Protein AF-A0A5S9MGV0-F1 (afdb_monomer_lite)

Foldseek 3Di:
DQEAEDAPQFQDQVLCVVVPHPDHNVVSVVVLVVCVVVPRQAYEYEYEPQGQVDDPVRVVVRVVSVVVSVHPYYHYYYDDDDPPDPVNVVVVVPRHPRPPDPDPDDPPPD

Structure (mmCIF, N/CA/C/O backbone):
data_AF-A0A5S9MGV0-F1
#
_entry.id   AF-A0A5S9MGV0-F1
#
loop_
_atom_site.group_PDB
_atom_site.id
_atom_site.type_symbol
_atom_site.label_atom_id
_atom_site.label_alt_id
_atom_site.label_comp_id
_atom_site.label_asym_id
_atom_site.label_entity_id
_atom_site.label_seq_id
_atom_site.pdbx_PDB_ins_code
_atom_site.Cartn_x
_atom_site.Cartn_y
_atom_site.Cartn_z
_atom_site.occupancy
_atom_site.B_iso_or_equiv
_atom_site.auth_seq_id
_atom_site.auth_comp_id
_atom_site.auth_asym_id
_atom_site.auth_atom_id
_atom_site.pdbx_PDB_model_num
ATOM 1 N N . MET A 1 1 ? 1.881 -8.172 21.902 1.00 54.09 1 MET A N 1
ATOM 2 C CA . MET A 1 1 ? 2.132 -7.789 20.493 1.00 54.09 1 MET A CA 1
ATOM 3 C C . MET A 1 1 ? 0.826 -7.184 20.003 1.00 54.09 1 MET A C 1
ATOM 5 O O . MET A 1 1 ? -0.114 -7.944 19.842 1.00 54.09 1 MET A O 1
ATOM 9 N N . ASN A 1 2 ? 0.719 -5.852 19.886 1.00 83.19 2 ASN A N 1
ATOM 10 C CA . ASN A 1 2 ? -0.587 -5.170 19.767 1.00 83.19 2 ASN A CA 1
ATOM 11 C C . ASN A 1 2 ? -0.764 -4.399 18.446 1.00 83.19 2 ASN A C 1
ATOM 13 O O . ASN A 1 2 ? -1.642 -3.555 18.378 1.00 83.19 2 ASN A O 1
ATOM 17 N N . ARG A 1 3 ? 0.069 -4.642 17.422 1.00 90.31 3 ARG A N 1
ATOM 18 C CA . ARG A 1 3 ? -0.009 -3.955 16.121 1.00 90.31 3 ARG A CA 1
ATOM 19 C C . ARG A 1 3 ? -0.139 -4.956 14.980 1.00 90.31 3 ARG A C 1
ATOM 21 O O . ARG A 1 3 ? 0.623 -5.922 14.939 1.00 90.31 3 ARG A O 1
ATOM 28 N N . LEU A 1 4 ? -1.050 -4.689 14.049 1.00 95.06 4 LEU A N 1
ATOM 29 C CA . LEU A 1 4 ? -1.249 -5.468 12.829 1.00 95.06 4 LEU A CA 1
ATOM 30 C C . LEU A 1 4 ? -0.741 -4.675 11.616 1.00 95.06 4 LEU A C 1
ATOM 32 O O . LEU A 1 4 ? -1.186 -3.555 11.394 1.00 95.06 4 LEU A O 1
ATOM 36 N N . SER A 1 5 ? 0.185 -5.243 10.834 1.00 95.56 5 SER A N 1
ATOM 37 C CA . SER A 1 5 ? 0.708 -4.583 9.625 1.00 95.56 5 SER A CA 1
ATOM 38 C C . SER A 1 5 ? 0.132 -5.183 8.355 1.00 95.56 5 SER A C 1
ATOM 40 O O . SER A 1 5 ? 0.132 -6.402 8.181 1.00 95.56 5 SER A O 1
ATOM 42 N N . PHE A 1 6 ? -0.285 -4.316 7.439 1.00 96.69 6 PHE A N 1
ATOM 43 C CA . PHE A 1 6 ? -0.750 -4.666 6.109 1.00 96.69 6 PHE A CA 1
ATOM 44 C C . PHE A 1 6 ? 0.292 -4.250 5.082 1.00 96.69 6 PHE A C 1
ATOM 46 O O . PHE A 1 6 ? 0.501 -3.067 4.810 1.00 96.69 6 PHE A O 1
ATOM 53 N N . GLY A 1 7 ? 0.904 -5.247 4.451 1.00 95.56 7 GLY A N 1
ATOM 54 C CA . GLY A 1 7 ? 1.725 -5.028 3.271 1.00 95.56 7 GLY A CA 1
ATOM 55 C C . GLY A 1 7 ? 0.852 -4.752 2.051 1.00 95.56 7 GLY A C 1
ATOM 56 O O . GLY A 1 7 ? 0.651 -5.669 1.262 1.00 95.56 7 GLY A O 1
ATOM 57 N N . VAL A 1 8 ? 0.390 -3.510 1.886 1.00 96.88 8 VAL A N 1
ATOM 58 C CA . VAL A 1 8 ? -0.479 -3.077 0.776 1.00 96.88 8 VAL A CA 1
ATOM 59 C C . VAL A 1 8 ? 0.302 -2.874 -0.522 1.00 96.88 8 VAL A C 1
ATOM 61 O O . VAL A 1 8 ? -0.154 -3.254 -1.589 1.00 96.88 8 VAL A O 1
ATOM 64 N N . GLN A 1 9 ? 1.486 -2.263 -0.443 1.00 95.81 9 GLN A N 1
ATOM 65 C CA . GLN A 1 9 ? 2.293 -1.767 -1.565 1.00 95.81 9 GLN A CA 1
ATOM 66 C C . GLN A 1 9 ? 1.606 -0.700 -2.436 1.00 95.81 9 GLN A C 1
ATOM 68 O O . GLN A 1 9 ? 2.126 0.405 -2.547 1.00 95.81 9 GLN A O 1
ATOM 73 N N . THR A 1 10 ? 0.468 -0.981 -3.060 1.00 97.06 10 THR A N 1
ATOM 74 C CA . THR A 1 10 ? -0.297 -0.026 -3.875 1.00 97.06 10 THR A CA 1
ATOM 75 C C . THR A 1 10 ? -1.750 -0.479 -3.976 1.00 97.06 10 THR A C 1
ATOM 77 O O . THR A 1 10 ? -2.034 -1.666 -3.878 1.00 97.06 10 THR A O 1
ATOM 80 N N . PHE A 1 11 ? -2.672 0.459 -4.184 1.00 97.94 11 PHE A N 1
ATOM 81 C CA . PHE A 1 11 ? -4.088 0.158 -4.416 1.00 97.94 11 PHE A CA 1
ATOM 82 C C . PHE A 1 11 ? -4.438 0.021 -5.907 1.00 97.94 11 PHE A C 1
ATOM 84 O O . PHE A 1 11 ? -5.610 0.049 -6.271 1.00 97.94 11 PHE A O 1
ATOM 91 N N . GLU A 1 12 ? -3.423 -0.123 -6.758 1.00 97.62 12 GLU A N 1
ATOM 92 C CA . GLU A 1 12 ? -3.552 -0.300 -8.202 1.00 97.62 12 GLU A CA 1
ATOM 93 C C . GLU A 1 12 ? -3.328 -1.777 -8.562 1.00 97.62 12 GLU A C 1
ATOM 95 O O . GLU A 1 12 ? -2.194 -2.267 -8.559 1.00 97.62 12 GLU A O 1
ATOM 100 N N . ASP A 1 13 ? -4.408 -2.497 -8.874 1.00 97.38 13 ASP A N 1
ATOM 101 C CA . ASP A 1 13 ? -4.382 -3.956 -9.074 1.00 97.38 13 ASP A CA 1
ATOM 102 C C . ASP A 1 13 ? -3.451 -4.389 -10.219 1.00 97.38 13 ASP A C 1
ATOM 104 O O . ASP A 1 13 ? -2.735 -5.390 -10.114 1.00 97.38 13 ASP A O 1
ATOM 108 N N . ASP A 1 14 ? -3.375 -3.592 -11.286 1.00 95.50 14 ASP A N 1
ATOM 109 C CA . ASP A 1 14 ? -2.459 -3.845 -12.399 1.00 95.50 14 ASP A CA 1
ATOM 110 C C . ASP A 1 14 ? -0.990 -3.744 -11.977 1.00 95.50 14 ASP A C 1
ATOM 112 O O . ASP A 1 14 ? -0.145 -4.513 -12.448 1.00 95.50 14 ASP A O 1
ATOM 116 N N . LEU A 1 15 ? -0.666 -2.817 -11.070 1.00 93.94 15 LEU A N 1
ATOM 117 C CA . LEU A 1 15 ? 0.684 -2.691 -10.528 1.00 93.94 15 LEU A CA 1
ATOM 118 C C . LEU A 1 15 ? 0.995 -3.852 -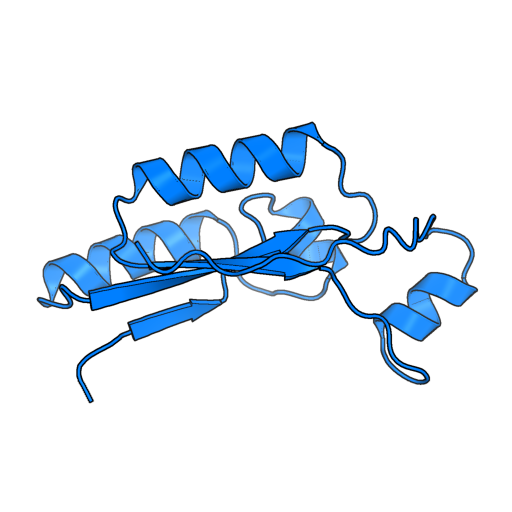9.583 1.00 93.94 15 LEU A C 1
ATOM 120 O O . LEU A 1 15 ? 2.073 -4.432 -9.708 1.00 93.94 15 LEU A O 1
ATOM 124 N N . LEU A 1 16 ? 0.053 -4.243 -8.714 1.00 94.31 16 LEU A N 1
ATOM 125 C CA . LEU A 1 16 ? 0.177 -5.416 -7.836 1.00 94.31 16 LEU A CA 1
ATOM 126 C C . LEU A 1 16 ? 0.498 -6.683 -8.636 1.00 94.31 16 LEU A C 1
ATOM 128 O O . LEU A 1 16 ? 1.457 -7.396 -8.324 1.00 94.31 16 LEU A O 1
ATOM 132 N N . LYS A 1 17 ? -0.232 -6.916 -9.730 1.00 92.06 17 LYS A N 1
ATOM 133 C CA . LYS A 1 17 ? 0.004 -8.049 -10.629 1.00 92.06 17 LYS A CA 1
ATOM 134 C C . LYS A 1 17 ? 1.393 -8.001 -11.268 1.00 92.06 17 LYS A C 1
ATOM 136 O O . LYS A 1 17 ? 2.092 -9.014 -11.291 1.00 92.06 17 LYS A O 1
ATOM 141 N N . LYS A 1 18 ? 1.830 -6.831 -11.750 1.00 87.69 18 LYS A N 1
ATOM 142 C CA . LYS A 1 18 ? 3.165 -6.639 -12.357 1.00 87.69 18 LYS A CA 1
ATOM 143 C C . LYS A 1 18 ? 4.308 -6.904 -11.378 1.00 87.69 18 LYS A C 1
ATOM 145 O O . LYS A 1 18 ? 5.375 -7.342 -11.800 1.00 87.69 18 LYS A O 1
ATOM 150 N N . ILE A 1 19 ? 4.090 -6.664 -10.086 1.00 87.31 19 ILE A N 1
ATOM 151 C CA . ILE A 1 19 ? 5.068 -6.950 -9.030 1.00 87.31 19 ILE A CA 1
ATOM 152 C C . ILE A 1 19 ? 4.905 -8.347 -8.404 1.00 87.31 19 ILE A C 1
ATOM 154 O O . ILE A 1 19 ? 5.559 -8.650 -7.408 1.00 87.31 19 ILE A O 1
ATOM 158 N N . GLY A 1 20 ? 4.056 -9.205 -8.983 1.00 89.44 20 GLY A N 1
ATOM 159 C CA . GLY A 1 20 ? 3.885 -10.600 -8.572 1.00 89.44 20 GLY A CA 1
ATOM 160 C C . GLY A 1 20 ? 3.044 -10.801 -7.309 1.00 89.44 20 GLY A C 1
ATOM 161 O O . GLY A 1 20 ? 3.135 -11.855 -6.679 1.00 89.44 20 GLY A O 1
ATOM 162 N N . ARG A 1 21 ? 2.240 -9.811 -6.903 1.00 92.56 21 ARG A N 1
ATOM 163 C CA . ARG A 1 21 ? 1.279 -9.974 -5.805 1.00 92.56 21 ARG A CA 1
ATOM 164 C C . ARG A 1 21 ? 0.016 -10.674 -6.301 1.00 92.56 21 ARG A C 1
ATOM 166 O O . ARG A 1 21 ? -0.439 -10.451 -7.418 1.00 92.56 21 ARG A O 1
ATOM 173 N N . VAL A 1 22 ? -0.533 -11.529 -5.439 1.00 93.88 22 VAL A N 1
ATOM 174 C CA . VAL A 1 22 ? -1.763 -12.300 -5.698 1.00 93.88 22 VAL A CA 1
ATOM 175 C C . VAL A 1 22 ? -3.014 -11.658 -5.094 1.00 93.88 22 VAL A C 1
ATOM 177 O O . VAL A 1 22 ? -4.121 -12.036 -5.462 1.00 93.88 22 VAL A O 1
ATOM 180 N N . HIS A 1 23 ? -2.843 -10.708 -4.170 1.00 95.75 23 HIS A N 1
ATOM 181 C CA . HIS A 1 23 ? -3.944 -9.944 -3.591 1.00 95.75 23 HIS A CA 1
ATOM 182 C C . HIS A 1 23 ? -4.290 -8.737 -4.470 1.00 95.75 23 HIS A C 1
ATOM 184 O O . HIS A 1 23 ? -3.457 -8.260 -5.240 1.00 95.75 23 HIS A O 1
ATOM 190 N N . GLN A 1 24 ? -5.509 -8.241 -4.307 1.00 97.69 24 GLN A N 1
ATOM 191 C CA . GLN A 1 24 ? -6.052 -7.038 -4.934 1.00 97.69 24 GLN A CA 1
ATOM 192 C C . GLN A 1 24 ? -6.440 -6.008 -3.866 1.00 97.69 24 GLN A C 1
ATOM 194 O O . GLN A 1 24 ? -6.567 -6.332 -2.680 1.00 97.69 24 GLN A O 1
ATOM 199 N N . LYS A 1 25 ? -6.719 -4.774 -4.292 1.00 97.50 25 LYS A N 1
ATOM 200 C CA . LYS A 1 25 ? -7.262 -3.686 -3.469 1.00 97.50 25 LYS A CA 1
ATOM 201 C C . LYS A 1 25 ? -8.409 -4.166 -2.582 1.00 97.50 25 LYS A C 1
ATOM 203 O O . LYS A 1 25 ? -8.387 -3.926 -1.379 1.00 97.50 25 LYS A O 1
ATOM 208 N N . LYS A 1 26 ? -9.381 -4.887 -3.150 1.00 97.75 26 LYS A N 1
ATOM 209 C CA . LYS A 1 26 ? -10.544 -5.402 -2.404 1.00 97.75 26 LYS A CA 1
ATOM 210 C C . LYS A 1 26 ? -10.150 -6.281 -1.212 1.00 97.75 26 LYS A C 1
ATOM 212 O O . LYS A 1 26 ? -10.778 -6.191 -0.164 1.00 97.75 26 LYS A O 1
ATOM 217 N N . ASP A 1 27 ? -9.095 -7.084 -1.350 1.00 97.81 27 ASP A N 1
ATOM 218 C CA . ASP A 1 27 ? -8.676 -8.024 -0.311 1.00 97.81 27 ASP A CA 1
ATOM 219 C C . ASP A 1 27 ? -8.089 -7.262 0.878 1.00 97.81 27 ASP A C 1
ATOM 221 O O . ASP A 1 27 ? -8.342 -7.616 2.031 1.00 97.81 27 ASP A O 1
ATOM 225 N N . VAL A 1 28 ? -7.364 -6.172 0.601 1.00 97.62 28 VAL A N 1
ATOM 226 C CA . VAL A 1 28 ? -6.854 -5.246 1.618 1.00 97.62 28 VAL A CA 1
ATOM 227 C C . VAL A 1 28 ? -8.008 -4.556 2.339 1.00 97.62 28 VAL A C 1
ATOM 229 O O . VAL A 1 28 ? -8.035 -4.579 3.566 1.00 97.62 28 VAL A O 1
ATOM 232 N N . LEU A 1 29 ? -8.977 -4.000 1.601 1.00 98.06 29 LEU A N 1
ATOM 233 C CA . LEU A 1 29 ? -10.136 -3.306 2.182 1.00 98.06 29 LEU A CA 1
ATOM 234 C C . LEU A 1 29 ? -10.942 -4.233 3.101 1.00 98.06 29 LEU A C 1
ATOM 236 O O . LEU A 1 29 ? -11.133 -3.932 4.276 1.00 98.06 29 LEU A O 1
ATOM 240 N N . THR A 1 30 ? -11.322 -5.413 2.605 1.00 98.19 30 THR A N 1
ATOM 241 C CA . THR A 1 30 ? -12.069 -6.403 3.391 1.00 98.19 30 THR A CA 1
ATOM 242 C C . THR A 1 30 ? -11.284 -6.874 4.615 1.00 98.19 30 THR A C 1
ATOM 244 O O . THR A 1 30 ? -11.853 -7.081 5.685 1.00 98.19 30 THR A O 1
ATOM 247 N N . SER A 1 31 ? -9.971 -7.065 4.487 1.00 97.44 31 SER A N 1
ATOM 248 C CA . SER A 1 31 ? -9.144 -7.513 5.611 1.00 97.44 31 SER A CA 1
ATOM 249 C C . SER A 1 31 ? -8.954 -6.411 6.658 1.00 97.44 31 SER A C 1
ATOM 251 O O . SER A 1 31 ? -8.939 -6.711 7.850 1.00 97.44 31 SER A O 1
ATOM 253 N N . PHE A 1 32 ? -8.868 -5.147 6.236 1.00 97.81 32 PHE A N 1
ATOM 254 C CA . PHE A 1 32 ? -8.813 -3.991 7.130 1.00 97.81 32 PHE A CA 1
ATOM 255 C C . PHE A 1 32 ? -10.112 -3.840 7.932 1.00 97.81 32 PHE A C 1
ATOM 257 O O . PHE A 1 32 ? -10.073 -3.742 9.158 1.00 97.81 32 PHE A O 1
ATOM 264 N N . GLU A 1 33 ? -11.266 -3.907 7.264 1.00 97.69 33 GLU A N 1
ATOM 265 C CA . GLU A 1 33 ? -12.582 -3.867 7.917 1.00 97.69 33 GLU A CA 1
ATOM 266 C C . GLU A 1 33 ? -12.739 -4.995 8.940 1.00 97.69 33 GLU A C 1
ATOM 268 O O . GLU A 1 33 ? -13.174 -4.767 10.068 1.00 97.69 33 GLU A O 1
ATOM 273 N N . ARG A 1 34 ? -12.324 -6.215 8.581 1.00 97.75 34 ARG A N 1
ATOM 274 C CA . ARG A 1 34 ? -12.349 -7.361 9.499 1.00 97.75 34 ARG A CA 1
ATOM 275 C C . ARG A 1 34 ? -11.433 -7.157 10.695 1.00 97.75 34 ARG A C 1
ATOM 277 O O . ARG A 1 34 ? -11.841 -7.470 11.807 1.00 97.75 34 ARG A O 1
ATOM 284 N N . ALA A 1 35 ? -10.227 -6.631 10.484 1.00 96.69 35 ALA A N 1
ATOM 285 C CA . ALA A 1 35 ? -9.301 -6.332 11.571 1.00 96.69 35 ALA A CA 1
ATOM 286 C C . ALA A 1 35 ? -9.909 -5.330 12.565 1.00 96.69 35 ALA A C 1
ATOM 288 O O . ALA A 1 35 ? -9.878 -5.577 13.771 1.00 96.69 35 ALA A O 1
ATOM 289 N N . ARG A 1 36 ? -10.540 -4.260 12.067 1.00 96.06 36 ARG A N 1
ATOM 290 C CA . ARG A 1 36 ? -11.281 -3.306 12.905 1.00 96.06 36 ARG A CA 1
ATOM 291 C C . ARG A 1 36 ? -12.435 -3.975 13.648 1.00 96.06 36 ARG A C 1
ATOM 293 O O . ARG A 1 36 ? -12.568 -3.795 14.852 1.00 96.06 36 ARG A O 1
ATOM 300 N N . ALA A 1 37 ? -13.229 -4.796 12.962 1.00 96.94 37 ALA A N 1
ATOM 301 C CA . ALA A 1 37 ? -14.384 -5.468 13.555 1.00 96.94 37 ALA A CA 1
ATOM 302 C C . ALA A 1 37 ? -14.017 -6.428 14.702 1.00 96.94 37 ALA A C 1
ATOM 304 O O . ALA A 1 37 ? -14.810 -6.604 15.624 1.00 96.94 37 ALA A O 1
ATOM 305 N N . VAL A 1 38 ? -12.825 -7.035 14.669 1.00 95.56 38 VAL A N 1
ATOM 306 C CA . VAL A 1 38 ? -12.339 -7.914 15.750 1.00 95.56 38 VAL A CA 1
ATOM 307 C C . VAL A 1 38 ? -11.566 -7.168 16.848 1.00 95.56 38 VAL A C 1
ATOM 309 O O . VAL A 1 38 ? -11.058 -7.809 17.765 1.00 95.56 38 VAL A O 1
ATOM 312 N N . GLY A 1 39 ? -11.483 -5.834 16.777 1.00 95.19 39 GLY A N 1
ATOM 313 C CA . GLY A 1 39 ? -10.888 -4.986 17.815 1.00 95.19 39 GLY A CA 1
ATOM 314 C C . GLY A 1 39 ? -9.395 -4.682 17.648 1.00 95.19 39 GLY A C 1
ATOM 315 O O . GLY A 1 39 ? -8.732 -4.358 18.632 1.00 95.19 39 GLY A O 1
ATOM 316 N N . PHE A 1 40 ? -8.826 -4.794 16.439 1.00 95.00 40 PHE A N 1
ATOM 317 C CA . PHE A 1 40 ? -7.490 -4.243 16.188 1.00 95.00 40 PHE A CA 1
ATOM 318 C C . PHE A 1 40 ? -7.567 -2.729 15.983 1.00 95.00 40 PHE A C 1
ATOM 320 O O . PHE A 1 40 ? -7.935 -2.254 14.911 1.00 95.00 40 PHE A O 1
ATOM 327 N N . ASP A 1 41 ? -7.135 -1.990 17.002 1.00 92.38 41 ASP A N 1
ATOM 328 C CA . ASP A 1 41 ? -7.080 -0.525 16.974 1.00 92.38 41 ASP A CA 1
ATOM 329 C C . ASP A 1 41 ? -5.729 0.040 16.546 1.00 92.38 41 ASP A C 1
ATOM 331 O O . ASP A 1 41 ? -5.605 1.242 16.402 1.00 92.38 41 ASP A O 1
ATOM 335 N N . ASN A 1 42 ? -4.691 -0.782 16.395 1.00 96.19 42 ASN A N 1
ATOM 336 C CA . ASN A 1 42 ? -3.365 -0.321 15.989 1.00 96.19 42 ASN A CA 1
ATOM 337 C C . ASN A 1 42 ? -2.962 -1.045 14.707 1.00 96.19 42 ASN A C 1
ATOM 339 O O . ASN A 1 42 ? -2.440 -2.168 14.736 1.00 96.19 42 ASN A O 1
ATOM 343 N N . ILE A 1 43 ? -3.263 -0.406 13.581 1.00 97.44 43 ILE A N 1
ATOM 344 C CA . ILE A 1 43 ? -3.037 -0.928 12.242 1.00 97.44 43 ILE A CA 1
ATOM 345 C C . ILE A 1 43 ? -2.016 -0.051 11.514 1.00 97.44 43 ILE A C 1
ATOM 347 O O . ILE A 1 43 ? -2.106 1.177 11.504 1.00 97.44 43 ILE A O 1
ATOM 351 N N . SER A 1 44 ? -1.044 -0.693 10.865 1.00 97.06 44 SER A N 1
ATOM 352 C CA . SER A 1 44 ? -0.111 -0.036 9.947 1.00 97.06 44 SER A CA 1
ATOM 353 C C . SER A 1 44 ? -0.364 -0.442 8.498 1.00 97.06 44 SER A C 1
ATOM 355 O O . SER A 1 44 ? -0.563 -1.622 8.209 1.00 97.06 44 SER A O 1
ATOM 357 N N . LEU A 1 45 ? -0.327 0.528 7.580 1.00 97.88 45 LEU A N 1
ATOM 358 C CA . LEU A 1 45 ? -0.380 0.298 6.135 1.00 97.88 45 LEU A CA 1
ATOM 359 C C . LEU A 1 45 ? 0.976 0.618 5.497 1.00 97.88 45 LEU A C 1
ATOM 361 O O . LEU A 1 45 ? 1.452 1.753 5.559 1.00 97.88 45 LEU A O 1
ATOM 365 N N . ASP A 1 46 ? 1.569 -0.375 4.836 1.00 96.50 46 ASP A N 1
ATOM 366 C CA . ASP A 1 46 ? 2.870 -0.249 4.182 1.00 96.50 46 ASP A CA 1
ATOM 367 C C . ASP A 1 46 ? 2.693 -0.104 2.663 1.00 96.50 46 ASP A C 1
ATOM 369 O O . ASP A 1 46 ? 2.271 -1.034 1.970 1.00 96.50 46 ASP A O 1
ATOM 373 N N . LEU A 1 47 ? 3.036 1.071 2.139 1.00 96.62 47 LEU A N 1
ATOM 374 C CA . LEU A 1 47 ? 2.917 1.472 0.738 1.00 96.62 47 LEU A CA 1
ATOM 375 C C . LEU A 1 47 ? 4.297 1.560 0.073 1.00 96.62 47 LEU A C 1
ATOM 377 O O . LEU A 1 47 ? 5.325 1.765 0.721 1.00 96.62 47 LEU A O 1
ATOM 381 N N . MET A 1 48 ? 4.321 1.438 -1.250 1.00 94.25 48 MET A N 1
ATOM 382 C CA . MET A 1 48 ? 5.526 1.504 -2.067 1.00 94.25 48 MET A CA 1
ATOM 383 C C . MET A 1 48 ? 5.360 2.473 -3.240 1.00 94.25 48 MET A C 1
ATOM 385 O O . MET A 1 48 ? 4.323 2.515 -3.904 1.00 94.25 48 MET A O 1
ATOM 389 N N . PHE A 1 49 ? 6.425 3.212 -3.548 1.00 91.62 49 PHE A N 1
ATOM 390 C CA . PHE A 1 49 ? 6.534 4.022 -4.759 1.00 91.62 49 PHE A CA 1
ATOM 391 C C . PHE A 1 49 ? 7.785 3.667 -5.572 1.00 91.62 49 PHE A C 1
ATOM 393 O O . PHE A 1 49 ? 8.740 3.077 -5.070 1.00 91.62 49 PHE A O 1
ATOM 400 N N . GLY A 1 50 ? 7.791 4.046 -6.849 1.00 88.00 50 GLY A N 1
ATOM 401 C CA . GLY A 1 50 ? 8.809 3.626 -7.810 1.00 88.00 50 GLY A CA 1
ATOM 402 C C . GLY A 1 50 ? 8.590 2.209 -8.345 1.00 88.00 50 GLY A C 1
ATOM 403 O O . GLY A 1 50 ? 9.558 1.565 -8.745 1.00 88.00 50 GLY A O 1
ATOM 404 N N . LEU A 1 51 ? 7.348 1.7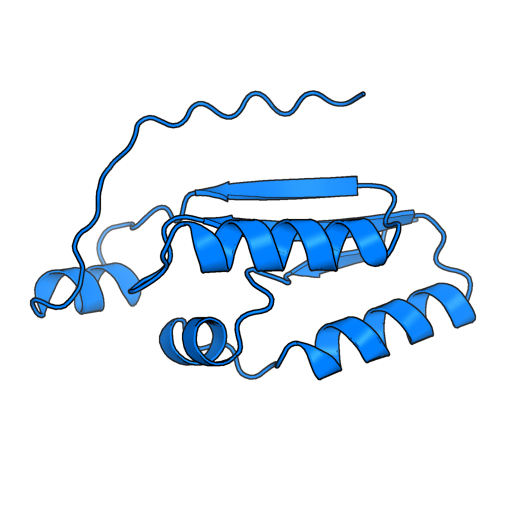11 -8.334 1.00 89.69 51 LEU A N 1
ATOM 405 C CA . LEU A 1 51 ? 7.016 0.400 -8.901 1.00 89.69 51 LEU A CA 1
ATOM 406 C C . LEU A 1 51 ? 7.114 0.414 -10.444 1.00 89.69 51 LEU A C 1
ATOM 408 O O . LEU A 1 51 ? 6.987 1.477 -11.061 1.00 89.69 51 LEU A O 1
ATOM 412 N N . PRO A 1 52 ? 7.313 -0.749 -11.095 1.00 83.75 52 PRO A N 1
ATOM 413 C CA . PRO A 1 52 ? 7.303 -0.851 -12.554 1.00 83.75 52 PRO A CA 1
ATOM 414 C C . PRO A 1 52 ? 6.022 -0.274 -13.153 1.00 83.75 52 PRO A C 1
ATOM 416 O O . PRO A 1 52 ? 4.929 -0.670 -12.760 1.00 83.75 52 PRO A O 1
ATOM 419 N N . HIS A 1 53 ? 6.159 0.632 -14.125 1.00 85.69 53 HIS A N 1
ATOM 420 C CA . HIS A 1 53 ? 5.041 1.324 -14.786 1.00 85.69 53 HIS A CA 1
ATOM 421 C C . HIS A 1 53 ? 4.166 2.185 -13.858 1.00 85.69 53 HIS A C 1
ATOM 423 O O . HIS A 1 53 ? 3.069 2.577 -14.245 1.00 85.69 53 HIS A O 1
ATOM 429 N N . GLN A 1 54 ? 4.632 2.492 -12.645 1.00 90.81 54 GLN A N 1
ATOM 430 C CA . GLN A 1 54 ? 3.918 3.394 -11.754 1.00 90.81 54 GLN A CA 1
ATOM 431 C C . GLN A 1 54 ? 4.099 4.841 -12.205 1.00 90.81 54 GLN A C 1
ATOM 433 O O . GLN A 1 54 ? 5.195 5.301 -12.527 1.00 90.81 54 GLN A O 1
ATOM 438 N N . GLU A 1 55 ? 3.002 5.577 -12.143 1.00 92.69 55 GLU A N 1
ATOM 439 C CA . GLU A 1 55 ? 2.939 6.995 -12.474 1.00 92.69 55 GLU A CA 1
ATOM 440 C C . GLU A 1 55 ? 2.593 7.793 -11.223 1.00 92.69 55 GLU A C 1
ATOM 442 O O . GLU A 1 55 ? 2.196 7.239 -10.198 1.00 92.69 55 GLU A O 1
ATOM 447 N N . LYS A 1 56 ? 2.713 9.119 -11.300 1.00 93.12 56 LYS A N 1
ATOM 448 C CA . LYS A 1 56 ? 2.396 9.992 -10.167 1.00 93.12 56 LYS A CA 1
ATOM 449 C C . LYS A 1 56 ? 0.955 9.797 -9.677 1.00 93.12 56 LYS A C 1
ATOM 451 O O . LYS A 1 56 ? 0.747 9.755 -8.469 1.00 93.12 56 LYS A O 1
ATOM 456 N N . HIS A 1 57 ? -0.011 9.664 -10.588 1.00 95.94 57 HIS A N 1
ATOM 457 C CA . HIS A 1 57 ? -1.423 9.531 -10.225 1.00 95.94 57 HIS A CA 1
ATOM 458 C C . HIS A 1 57 ? -1.691 8.234 -9.443 1.00 95.94 57 HIS A C 1
ATOM 460 O O . HIS A 1 57 ? -2.340 8.286 -8.408 1.00 95.94 57 HIS A O 1
ATOM 466 N N . HIS A 1 58 ? -1.073 7.115 -9.833 1.00 96.50 58 HIS A N 1
ATOM 467 C CA . HIS A 1 58 ? -1.134 5.843 -9.103 1.00 96.50 58 HIS A CA 1
ATOM 468 C C . HIS A 1 58 ? -0.695 5.975 -7.630 1.00 96.50 58 HIS A C 1
ATOM 470 O O . HIS A 1 58 ? -1.301 5.397 -6.725 1.00 96.50 58 HIS A O 1
ATOM 476 N N . VAL A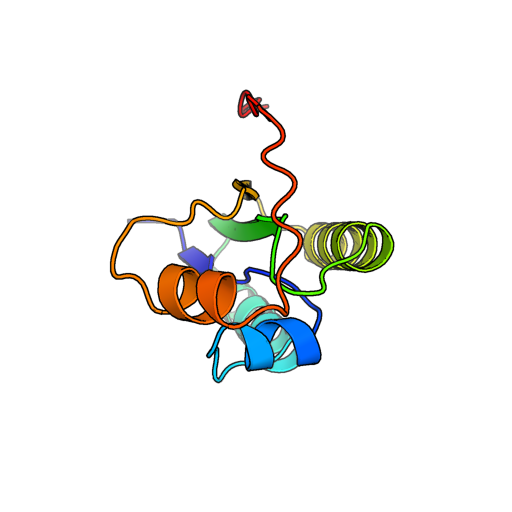 1 59 ? 0.370 6.747 -7.373 1.00 95.50 59 VAL A N 1
ATOM 477 C CA . VAL A 1 59 ? 0.848 7.010 -6.003 1.00 95.50 59 VAL A CA 1
ATOM 478 C C . VAL A 1 59 ? -0.169 7.849 -5.234 1.00 95.50 59 VAL A C 1
ATOM 480 O O . VAL A 1 59 ? -0.496 7.507 -4.102 1.00 95.50 59 VAL A O 1
ATOM 483 N N . MET A 1 60 ? -0.689 8.917 -5.848 1.00 96.88 60 MET A N 1
ATOM 484 C CA . MET A 1 60 ? -1.682 9.792 -5.215 1.00 96.88 60 MET A CA 1
ATOM 485 C C . MET A 1 60 ? -2.966 9.031 -4.872 1.00 96.88 60 MET A C 1
ATOM 487 O O . MET A 1 60 ? -3.380 9.053 -3.718 1.00 96.88 60 MET A O 1
ATOM 491 N N . ASN A 1 61 ? -3.513 8.261 -5.815 1.00 97.69 61 ASN A N 1
ATOM 492 C CA . ASN A 1 61 ? -4.688 7.413 -5.602 1.00 97.69 61 ASN A CA 1
ATOM 493 C C . ASN A 1 61 ? -4.479 6.417 -4.453 1.00 97.69 61 ASN A C 1
ATOM 495 O O . ASN A 1 61 ? -5.376 6.183 -3.638 1.00 97.69 61 ASN A O 1
ATOM 499 N N . SER A 1 62 ? -3.283 5.817 -4.381 1.00 97.56 62 SER A N 1
ATOM 500 C CA . SER A 1 62 ? -2.943 4.872 -3.316 1.00 97.56 62 SER A CA 1
ATOM 501 C C . SER A 1 62 ? -2.861 5.557 -1.949 1.00 97.56 62 SER A C 1
ATOM 503 O O . SER A 1 62 ? -3.337 4.996 -0.966 1.00 97.56 62 SER A O 1
ATOM 505 N N . LEU A 1 63 ? -2.297 6.766 -1.877 1.00 97.06 63 LEU A N 1
ATOM 506 C CA . LEU A 1 63 ? -2.248 7.557 -0.644 1.00 97.06 63 LEU A CA 1
ATOM 507 C C . LEU A 1 63 ? -3.643 7.998 -0.194 1.00 97.06 63 LEU A C 1
ATOM 509 O O . LEU A 1 63 ? -3.983 7.822 0.970 1.00 97.06 63 LEU A O 1
ATOM 513 N N . GLU A 1 64 ? -4.465 8.515 -1.108 1.00 98.00 64 GLU A N 1
ATOM 514 C CA . GLU A 1 64 ? -5.846 8.918 -0.817 1.00 98.00 64 GLU A CA 1
ATOM 515 C C . GLU A 1 64 ? -6.675 7.735 -0.309 1.00 98.00 64 GLU A C 1
ATOM 517 O O . GL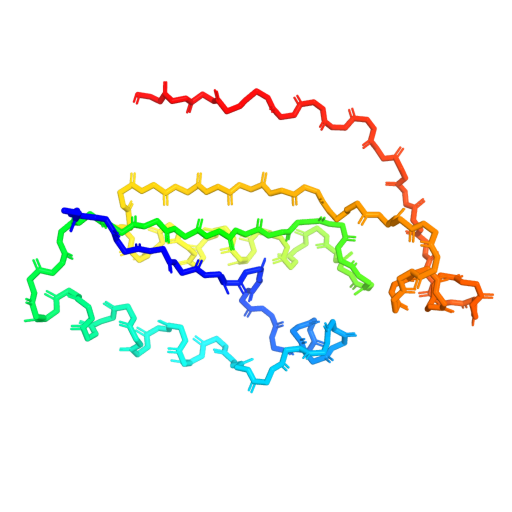U A 1 64 ? -7.337 7.835 0.724 1.00 98.00 64 GLU A O 1
ATOM 522 N N . THR A 1 65 ? -6.567 6.579 -0.976 1.00 97.88 65 THR A N 1
ATOM 523 C CA . THR A 1 65 ? -7.232 5.350 -0.524 1.00 97.88 65 THR A CA 1
ATOM 524 C C . THR A 1 65 ? -6.727 4.940 0.861 1.00 97.88 65 THR A C 1
ATOM 526 O O . THR A 1 65 ? -7.542 4.658 1.736 1.00 97.88 65 THR A O 1
ATOM 529 N N . ALA A 1 66 ? -5.410 4.942 1.099 1.00 97.69 66 ALA A N 1
ATOM 530 C CA . ALA A 1 66 ? -4.845 4.591 2.401 1.00 97.69 66 ALA A CA 1
ATOM 531 C C . ALA A 1 66 ? -5.390 5.494 3.513 1.00 97.69 66 ALA A C 1
ATOM 533 O O . ALA A 1 66 ? -5.883 4.992 4.519 1.00 97.69 66 ALA A O 1
ATOM 534 N N . PHE A 1 67 ? -5.345 6.813 3.323 1.00 97.44 67 PHE A N 1
ATOM 535 C CA . PHE A 1 67 ? -5.806 7.765 4.332 1.00 97.44 67 PHE A CA 1
ATOM 536 C C . PHE A 1 67 ? -7.310 7.679 4.583 1.00 97.44 67 PHE A C 1
ATOM 538 O O . PHE A 1 67 ? -7.739 7.880 5.717 1.00 97.44 67 PHE A O 1
ATOM 545 N N . SER A 1 68 ? -8.107 7.308 3.576 1.00 97.69 68 SER A N 1
ATOM 546 C CA . SER A 1 68 ? -9.547 7.085 3.761 1.00 97.69 68 SER A CA 1
ATOM 547 C C . SER A 1 68 ? -9.872 5.922 4.712 1.00 97.69 68 SER A C 1
ATOM 549 O O . SER A 1 68 ? -10.955 5.898 5.289 1.00 97.69 68 SER A O 1
ATOM 551 N N . LEU A 1 69 ? -8.933 4.987 4.916 1.00 96.44 69 LEU A N 1
ATOM 552 C CA . LEU A 1 69 ? -9.088 3.870 5.853 1.00 96.44 69 LEU A CA 1
ATOM 553 C C . LEU A 1 69 ? -8.856 4.270 7.314 1.00 96.44 69 LEU A C 1
ATOM 555 O O . LEU A 1 69 ? -9.261 3.537 8.214 1.00 96.44 69 LEU A O 1
ATOM 559 N N . GLY A 1 70 ? -8.203 5.408 7.567 1.00 96.25 70 GLY A N 1
ATOM 560 C CA . GLY A 1 70 ? -7.975 5.897 8.925 1.00 96.25 70 GLY A CA 1
ATOM 561 C C . GLY A 1 70 ? -7.138 4.948 9.788 1.00 96.25 70 GLY A C 1
ATOM 562 O O . GLY A 1 70 ? -7.448 4.769 10.958 1.00 96.25 70 GLY A O 1
ATOM 563 N N . ALA A 1 71 ? -6.118 4.300 9.221 1.00 96.50 71 ALA A N 1
ATOM 564 C CA . ALA A 1 71 ? -5.121 3.542 9.979 1.00 96.50 71 ALA A CA 1
ATOM 565 C C . ALA A 1 71 ? -4.260 4.462 10.865 1.00 96.50 71 ALA A C 1
ATOM 567 O O . ALA A 1 71 ? -4.093 5.648 10.577 1.00 96.50 71 ALA A O 1
ATOM 568 N N . GLU A 1 72 ? -3.671 3.898 11.915 1.00 97.19 72 GLU A N 1
ATOM 569 C CA . GLU A 1 72 ? -2.871 4.627 12.906 1.00 97.19 72 GLU A CA 1
ATOM 570 C C . GLU A 1 72 ? -1.489 4.991 12.368 1.00 97.19 72 GLU A C 1
ATOM 572 O O . GLU A 1 72 ? -0.915 6.017 12.736 1.00 97.19 72 GLU A O 1
ATOM 577 N N . HIS A 1 73 ? -0.943 4.151 11.491 1.00 96.19 73 HIS A N 1
ATOM 578 C CA . HIS A 1 73 ? 0.396 4.333 10.953 1.00 96.19 73 HIS A CA 1
ATOM 579 C C . HIS A 1 73 ? 0.442 4.068 9.448 1.00 96.19 73 HIS A C 1
ATOM 581 O O . HIS A 1 73 ? -0.121 3.096 8.944 1.00 96.19 73 HIS A O 1
ATOM 587 N N . TYR A 1 74 ? 1.195 4.904 8.737 1.00 96.56 74 TYR A N 1
ATOM 588 C 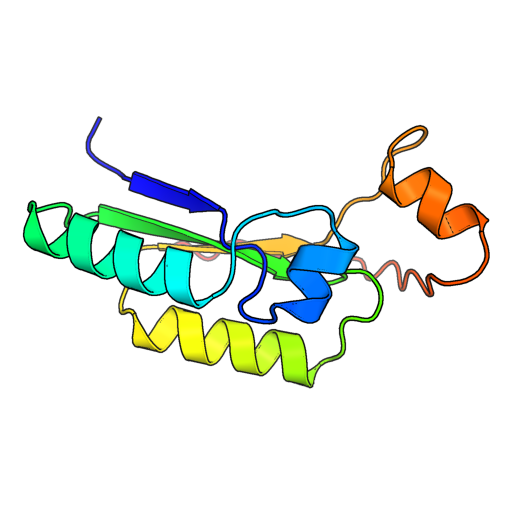CA . TYR A 1 74 ? 1.440 4.767 7.305 1.00 96.56 74 TYR A CA 1
ATOM 589 C C . TYR A 1 74 ? 2.940 4.784 7.053 1.00 96.56 74 TYR A C 1
ATOM 591 O O . TYR A 1 74 ? 3.633 5.720 7.459 1.00 96.56 74 TYR A O 1
ATOM 599 N N . SER A 1 75 ? 3.432 3.777 6.345 1.00 94.81 75 SER A N 1
ATOM 600 C CA . SER A 1 75 ? 4.826 3.706 5.919 1.00 94.81 75 SER A CA 1
ATOM 601 C C . SER A 1 75 ? 4.883 3.775 4.401 1.00 94.81 75 SER A C 1
ATOM 603 O O . SER A 1 75 ? 4.104 3.116 3.718 1.00 94.81 75 SER A O 1
ATOM 605 N N . VAL A 1 76 ? 5.808 4.560 3.852 1.00 93.25 76 VAL A N 1
ATOM 606 C CA . VAL A 1 76 ? 5.966 4.711 2.400 1.00 93.25 76 VAL A CA 1
ATOM 607 C C . VAL A 1 76 ? 7.422 4.467 2.030 1.00 93.25 76 VAL A C 1
ATOM 609 O O . VAL A 1 76 ? 8.311 5.200 2.463 1.00 93.25 76 VAL A O 1
ATOM 612 N N . TYR A 1 77 ? 7.667 3.448 1.209 1.00 90.38 77 TYR A N 1
ATOM 613 C CA . TYR A 1 77 ? 9.011 3.010 0.831 1.00 90.38 77 TYR A CA 1
ATOM 614 C C . TYR A 1 77 ? 9.263 3.182 -0.664 1.00 90.38 77 TYR A C 1
ATOM 616 O O . TYR A 1 77 ? 8.376 2.956 -1.486 1.00 90.38 77 TYR A O 1
ATOM 624 N N . SER A 1 78 ? 10.490 3.539 -1.043 1.00 87.50 78 SER A N 1
ATOM 625 C CA . SER A 1 78 ? 10.909 3.420 -2.439 1.00 87.50 78 SER A CA 1
ATOM 626 C C . SER A 1 78 ? 11.195 1.959 -2.772 1.00 87.50 78 SER A C 1
ATOM 628 O O . SER A 1 78 ? 11.755 1.221 -1.960 1.00 87.50 78 SER A O 1
ATOM 630 N N . LEU A 1 79 ? 10.868 1.537 -3.993 1.00 84.38 79 LEU A N 1
ATOM 631 C CA . LEU A 1 79 ? 11.348 0.263 -4.511 1.00 84.38 79 LEU A CA 1
ATOM 632 C C . LEU A 1 79 ? 12.877 0.316 -4.650 1.00 84.38 79 LEU A C 1
ATOM 634 O O . LEU A 1 79 ? 13.436 1.093 -5.436 1.00 84.38 79 LEU A O 1
ATOM 638 N N . ILE A 1 80 ? 13.552 -0.532 -3.880 1.00 78.12 80 ILE A N 1
ATOM 639 C CA . ILE A 1 80 ? 14.988 -0.774 -3.987 1.00 78.12 80 ILE A CA 1
ATOM 640 C C . ILE A 1 80 ? 15.168 -2.020 -4.847 1.00 78.12 80 ILE A C 1
ATOM 642 O O . ILE A 1 80 ? 14.636 -3.082 -4.528 1.00 78.12 80 ILE A O 1
ATOM 646 N N . VAL A 1 81 ? 15.898 -1.885 -5.954 1.00 72.38 81 VAL A N 1
ATOM 647 C CA . VAL A 1 81 ? 16.230 -3.023 -6.814 1.00 72.38 81 VAL A CA 1
ATOM 648 C C . VAL A 1 81 ? 17.634 -3.499 -6.483 1.00 72.38 81 VAL A C 1
ATOM 650 O O . VAL A 1 81 ? 18.614 -2.801 -6.740 1.00 72.38 81 VAL A O 1
ATOM 653 N N . GLU A 1 82 ? 17.723 -4.696 -5.912 1.00 74.62 82 GLU A N 1
ATOM 654 C CA . GLU A 1 82 ? 18.994 -5.347 -5.602 1.00 74.62 82 GLU A CA 1
ATOM 655 C C . GLU A 1 82 ? 19.410 -6.313 -6.720 1.00 74.62 82 GLU A C 1
ATOM 657 O O . GLU A 1 82 ? 18.538 -6.910 -7.367 1.00 74.62 82 GLU A O 1
ATOM 662 N N . PRO A 1 83 ? 20.721 -6.507 -6.961 1.00 70.94 83 PRO A N 1
ATOM 663 C CA . PRO A 1 83 ? 21.211 -7.491 -7.922 1.00 70.94 83 PRO A CA 1
ATOM 664 C C . PRO A 1 83 ? 20.611 -8.883 -7.681 1.00 70.94 83 PRO A C 1
ATOM 666 O O . PRO A 1 83 ? 20.467 -9.310 -6.539 1.00 70.94 83 PRO A O 1
ATOM 669 N N . LYS A 1 84 ? 20.300 -9.613 -8.762 1.00 70.31 84 LYS A N 1
ATOM 670 C CA . LYS A 1 84 ? 19.706 -10.972 -8.749 1.00 70.31 84 LYS A CA 1
ATOM 671 C C . LYS A 1 84 ? 18.258 -11.074 -8.241 1.00 70.31 84 LYS A C 1
ATOM 673 O O . LYS A 1 84 ? 17.744 -12.182 -8.112 1.00 70.31 84 LYS A O 1
ATOM 678 N N . THR A 1 85 ? 17.570 -9.961 -7.997 1.00 76.25 85 THR A N 1
ATOM 679 C CA . THR A 1 85 ? 16.126 -9.988 -7.708 1.00 76.25 85 THR A CA 1
ATOM 680 C C . THR A 1 85 ? 15.290 -10.169 -8.980 1.00 76.25 85 THR A C 1
ATOM 682 O O . THR A 1 85 ? 15.739 -9.884 -10.093 1.00 76.25 85 THR A O 1
ATOM 685 N N . VAL A 1 86 ? 14.031 -10.595 -8.830 1.00 70.50 86 VAL A N 1
ATOM 686 C CA . VAL A 1 86 ? 13.060 -10.631 -9.942 1.00 70.50 86 VAL A CA 1
ATOM 687 C C . VAL A 1 86 ? 12.942 -9.251 -10.594 1.00 70.50 86 VAL A C 1
ATOM 689 O O . VAL A 1 86 ? 12.938 -9.147 -11.819 1.00 70.50 86 VAL A O 1
ATOM 692 N N . PHE A 1 87 ? 12.955 -8.186 -9.787 1.00 69.38 87 PHE A N 1
ATOM 693 C CA . PHE A 1 87 ? 12.969 -6.815 -10.288 1.00 69.38 87 PHE A CA 1
ATOM 694 C C . PHE A 1 87 ? 14.233 -6.498 -11.079 1.00 69.38 87 PHE A C 1
ATOM 696 O O . PHE A 1 87 ? 14.115 -5.911 -12.142 1.00 69.38 87 PHE A O 1
ATOM 703 N N . TYR A 1 88 ? 15.415 -6.942 -10.644 1.00 67.56 88 TYR A N 1
ATOM 704 C CA . TYR A 1 88 ? 16.656 -6.765 -11.405 1.00 67.56 88 TYR A CA 1
ATOM 705 C C . TYR A 1 88 ? 16.585 -7.413 -12.794 1.00 67.56 88 TYR A C 1
ATOM 707 O O . TYR A 1 88 ? 16.975 -6.801 -13.786 1.00 67.56 88 TYR A O 1
ATOM 715 N N . ASN A 1 89 ? 16.003 -8.610 -12.893 1.00 64.81 89 ASN A N 1
ATOM 716 C CA . ASN A 1 89 ? 15.803 -9.280 -14.179 1.00 64.81 89 ASN A CA 1
ATOM 717 C C . ASN A 1 89 ? 14.765 -8.562 -15.060 1.00 64.81 89 ASN A C 1
ATOM 719 O O . ASN A 1 89 ? 14.932 -8.505 -16.277 1.00 64.81 89 ASN A O 1
ATOM 723 N N . LEU A 1 90 ? 13.712 -7.995 -14.458 1.00 66.50 90 LEU A N 1
ATOM 724 C CA . LEU A 1 90 ? 12.723 -7.165 -15.157 1.00 66.50 90 LEU A CA 1
ATOM 725 C C . LEU A 1 90 ? 13.317 -5.821 -15.611 1.00 66.50 90 LEU A C 1
ATOM 727 O O . LEU A 1 90 ? 12.959 -5.340 -16.683 1.00 66.50 90 LEU A O 1
ATOM 731 N N . MET A 1 91 ? 14.260 -5.251 -14.849 1.00 65.81 91 MET A N 1
ATOM 732 C CA . MET A 1 91 ? 14.995 -4.045 -15.244 1.00 65.81 91 MET A CA 1
ATOM 733 C C . MET A 1 91 ? 15.829 -4.264 -16.503 1.00 65.81 91 MET A C 1
ATOM 735 O O . MET A 1 91 ? 15.830 -3.417 -17.389 1.00 65.81 91 MET A O 1
ATOM 739 N N . GLN A 1 92 ? 16.533 -5.396 -16.580 1.00 61.62 92 GLN A N 1
ATOM 740 C CA . GLN A 1 92 ? 17.456 -5.694 -17.678 1.00 61.62 92 GLN A CA 1
ATOM 741 C C . GLN A 1 92 ? 16.751 -6.015 -19.006 1.00 61.62 92 GLN A C 1
ATOM 743 O O . GLN A 1 92 ? 17.370 -5.918 -20.057 1.00 61.62 92 GLN A O 1
ATOM 748 N N . LYS A 1 93 ? 15.463 -6.381 -18.980 1.00 60.31 93 LYS A N 1
ATOM 749 C CA . LYS A 1 93 ? 14.673 -6.752 -20.170 1.00 60.31 93 LYS A CA 1
ATOM 750 C C . LYS A 1 93 ? 13.982 -5.564 -20.875 1.00 60.31 93 LYS A C 1
ATOM 752 O O . LYS A 1 93 ? 13.028 -5.778 -21.609 1.00 60.31 93 LYS A O 1
ATOM 757 N N . GLU A 1 94 ? 14.456 -4.335 -20.662 1.00 52.16 94 GLU A N 1
ATOM 758 C CA . GLU A 1 94 ? 14.010 -3.103 -21.352 1.00 52.16 94 GLU A CA 1
ATOM 759 C C . GLU A 1 94 ? 12.525 -2.705 -21.201 1.00 52.16 94 GLU A C 1
ATOM 761 O O . GLU A 1 94 ? 11.896 -2.241 -22.144 1.00 52.16 94 GLU A O 1
ATOM 766 N N . ASN A 1 95 ? 11.949 -2.793 -19.996 1.00 54.34 95 ASN A N 1
ATOM 767 C CA . ASN A 1 95 ? 10.624 -2.196 -19.724 1.00 54.34 95 ASN A CA 1
ATOM 768 C C . ASN A 1 95 ? 10.560 -1.355 -18.439 1.00 54.34 95 ASN A C 1
ATOM 770 O O . ASN A 1 95 ? 9.483 -1.057 -17.922 1.00 54.34 95 ASN A O 1
ATOM 774 N N . PHE A 1 96 ? 11.714 -0.954 -17.902 1.00 53.16 96 PHE A N 1
ATOM 775 C CA . PHE A 1 96 ? 11.790 -0.293 -16.603 1.00 53.16 96 PHE A CA 1
ATOM 776 C C . PHE A 1 96 ? 12.673 0.955 -16.645 1.00 53.16 96 PHE A C 1
ATOM 778 O O . PHE A 1 96 ? 13.899 0.883 -16.576 1.00 53.16 96 PHE A O 1
ATOM 785 N N . ILE A 1 97 ? 12.045 2.131 -16.688 1.00 50.75 97 ILE A N 1
ATOM 786 C CA . ILE A 1 97 ? 12.745 3.391 -16.421 1.00 50.75 97 ILE A CA 1
ATOM 787 C C . ILE A 1 97 ? 12.867 3.539 -14.900 1.00 50.75 97 ILE A C 1
ATOM 789 O O . ILE A 1 97 ? 12.014 4.136 -14.241 1.00 50.75 97 ILE A O 1
ATOM 793 N N . TYR A 1 98 ? 13.942 2.996 -14.322 1.00 48.41 98 TYR A N 1
ATOM 794 C CA . TYR A 1 98 ? 14.286 3.270 -12.927 1.00 48.41 98 TYR A CA 1
ATOM 795 C C . TYR A 1 98 ? 14.846 4.682 -12.804 1.00 48.41 98 TYR A C 1
ATOM 797 O O . TYR A 1 98 ? 16.041 4.927 -12.981 1.00 48.41 98 TYR A O 1
ATOM 805 N N . ARG A 1 99 ? 13.997 5.643 -12.449 1.00 51.66 99 ARG A N 1
ATOM 806 C CA . ARG A 1 99 ? 14.498 6.922 -11.947 1.00 51.66 99 ARG A CA 1
ATOM 807 C C . ARG A 1 99 ? 14.941 6.718 -10.505 1.00 51.66 99 ARG A C 1
ATOM 809 O O . ARG A 1 99 ? 14.139 6.844 -9.584 1.00 51.66 99 ARG A O 1
ATOM 816 N N . ARG A 1 100 ? 16.232 6.433 -10.320 1.00 46.41 100 ARG A N 1
ATOM 817 C CA . ARG A 1 100 ? 16.909 6.453 -9.018 1.00 46.41 100 ARG A CA 1
ATOM 818 C C . ARG A 1 100 ? 16.833 7.875 -8.453 1.00 46.41 100 ARG A C 1
ATOM 820 O O . ARG A 1 100 ? 17.732 8.686 -8.638 1.00 46.41 100 ARG A O 1
ATOM 827 N N . LYS A 1 101 ? 15.714 8.223 -7.823 1.00 45.44 101 LYS A N 1
ATOM 828 C CA . LYS A 1 101 ? 15.613 9.442 -7.028 1.00 45.44 101 LYS A CA 1
ATOM 829 C C . LYS A 1 101 ? 16.169 9.102 -5.653 1.00 45.44 101 LYS A C 1
ATOM 831 O O . LYS A 1 101 ? 15.652 8.206 -4.993 1.00 45.44 101 LYS A O 1
ATOM 836 N N . ASN A 1 102 ? 17.211 9.814 -5.229 1.00 38.81 102 ASN A N 1
ATOM 837 C CA . ASN A 1 102 ? 17.652 9.842 -3.835 1.00 38.81 102 ASN A CA 1
ATOM 838 C C . ASN A 1 102 ? 16.538 10.473 -2.986 1.00 38.81 102 ASN A C 1
ATOM 840 O O . ASN A 1 102 ? 16.592 11.650 -2.640 1.00 38.81 102 ASN A O 1
ATOM 844 N N . VAL A 1 103 ? 15.479 9.715 -2.709 1.00 45.16 103 VAL A N 1
ATOM 845 C CA . VAL A 1 103 ? 14.402 10.132 -1.818 1.00 45.16 103 VAL A CA 1
ATOM 846 C C . VAL A 1 103 ? 14.785 9.664 -0.423 1.00 45.16 103 VAL A C 1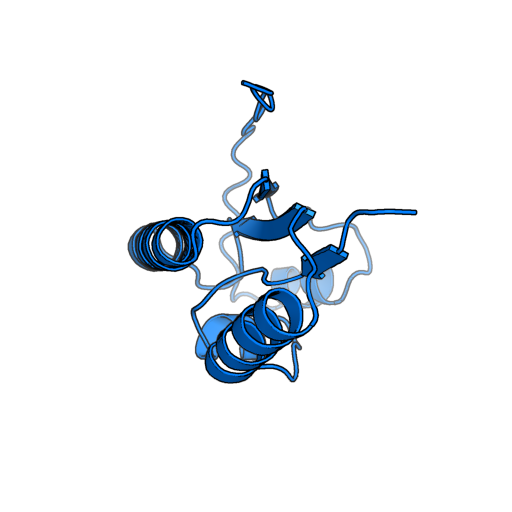
ATOM 848 O O . VAL A 1 103 ? 14.546 8.522 -0.041 1.00 45.16 103 VAL A O 1
ATOM 851 N N . ARG A 1 104 ? 15.422 10.552 0.340 1.00 34.28 104 ARG A N 1
ATOM 852 C CA . ARG A 1 104 ? 15.617 10.359 1.777 1.00 34.28 104 ARG A CA 1
ATOM 853 C C . ARG A 1 104 ? 14.306 10.728 2.471 1.00 34.28 104 ARG A C 1
ATOM 855 O O . ARG A 1 104 ? 14.120 11.873 2.870 1.00 34.28 104 ARG A O 1
ATOM 862 N N . LEU A 1 105 ? 13.380 9.776 2.570 1.00 38.19 105 LEU A N 1
ATOM 863 C CA . LEU A 1 105 ? 12.194 9.926 3.413 1.00 38.19 105 LEU A CA 1
ATOM 864 C C . LEU A 1 105 ? 12.644 9.846 4.874 1.00 38.19 105 LEU A C 1
ATOM 866 O O . LEU A 1 105 ? 12.983 8.781 5.381 1.00 38.19 105 LEU A O 1
ATOM 870 N N . LYS A 1 106 ? 12.691 10.997 5.548 1.00 28.91 106 LYS A N 1
ATOM 871 C CA . LYS A 1 106 ? 12.612 11.028 7.008 1.00 28.91 106 LYS A CA 1
ATOM 872 C C . LYS A 1 106 ? 11.175 10.635 7.344 1.00 28.91 106 LYS A C 1
ATOM 874 O O . LYS A 1 106 ? 10.268 11.412 7.062 1.00 28.91 106 LYS A O 1
ATOM 879 N N . CYS A 1 107 ? 10.972 9.449 7.916 1.00 30.88 107 CYS A N 1
ATOM 880 C CA . CYS A 1 107 ? 9.752 9.184 8.672 1.00 30.88 107 CYS A CA 1
ATOM 881 C C . CYS A 1 107 ? 9.635 10.283 9.732 1.00 30.88 107 CYS A C 1
ATOM 883 O O . CYS A 1 107 ? 10.435 10.326 10.666 1.00 30.88 107 CYS A O 1
ATOM 885 N N . MET A 1 108 ? 8.693 11.205 9.557 1.00 27.11 108 MET A N 1
ATOM 886 C CA . MET A 1 108 ? 8.175 11.977 10.675 1.00 27.11 108 MET A CA 1
ATOM 887 C C . MET A 1 108 ? 7.184 11.059 11.371 1.00 27.11 108 MET A C 1
ATOM 889 O O . MET A 1 108 ? 6.062 10.881 10.907 1.00 27.11 108 MET A O 1
ATOM 893 N N . SER A 1 109 ? 7.637 10.429 12.450 1.00 31.09 109 SER A N 1
ATOM 894 C CA . SER A 1 109 ? 6.725 10.039 13.514 1.00 31.09 109 SER A CA 1
ATOM 895 C C . SER A 1 109 ? 6.137 11.347 14.048 1.00 31.09 109 SER A C 1
ATOM 897 O O . SER A 1 109 ? 6.886 12.149 14.610 1.00 31.09 109 SER A O 1
ATOM 899 N N . LEU A 1 110 ? 4.866 11.614 13.742 1.00 35.41 110 LEU A N 1
ATOM 900 C CA . LEU A 1 110 ? 4.079 12.598 14.487 1.00 35.41 110 LEU A CA 1
ATOM 901 C C . LEU A 1 110 ? 3.826 12.063 15.899 1.00 35.41 110 LEU A C 1
ATOM 903 O O . LEU A 1 110 ? 3.657 10.827 16.025 1.00 35.41 110 LEU A O 1
#

pLDDT: mean 82.97, std 20.41, range [27.11, 98.19]

Organism: Bacillus safensis (NCBI:txid561879)

Radius of gyration: 14.96 Å; chains: 1; bounding box: 36×25×42 Å

Secondary structure (DSSP, 8-state):
---EEEEEE-S-HHHHHHTT----HHHHHHHHHHHHHTT---EEEEEEES-TT--HHHHHHHHHHHHHTT-SEEEEEEPP--TTSHHHHHHHTT----------------

Sequence (110 aa):
MNRLSFGVQTFEDDLLKKIGRVHQKKDVLTSFERARAVGFDNISLDLMFGLPHQEKHHVMNSLETAFSLGAEHYSVYSLIVEPKTVFYNLMQKENFIYRRKNVRLKCMSL

InterPro domains:
  IPR007197 Radical SAM [PF04055] (2-65)
  IPR034505 Anaerobic coproporphyrinogen-III oxidase [PTHR13932] (2-96)
  IPR058240 Radical SAM superfamily [SSF102114] (1-94)